Protein AF-A0A3D2MRQ1-F1 (afdb_monomer_lite)

Structure (mmCIF, N/CA/C/O backbone):
data_AF-A0A3D2MRQ1-F1
#
_entry.id   AF-A0A3D2MRQ1-F1
#
loop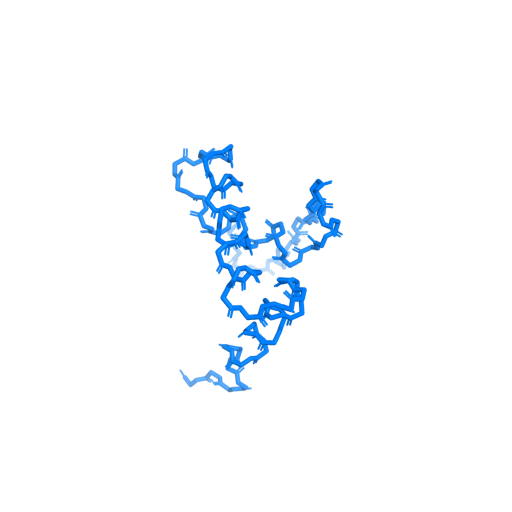_
_atom_site.group_PDB
_atom_site.id
_atom_site.type_symbol
_atom_site.label_atom_id
_atom_site.label_alt_id
_atom_site.label_comp_id
_atom_site.label_asym_id
_atom_site.label_entity_id
_atom_site.label_seq_id
_atom_site.pdbx_PDB_ins_code
_atom_site.Cartn_x
_atom_site.Cartn_y
_atom_site.Cartn_z
_atom_site.occupancy
_atom_site.B_iso_or_equiv
_atom_site.auth_seq_id
_atom_site.auth_comp_id
_atom_site.auth_asym_id
_atom_site.auth_atom_id
_atom_site.pdbx_PDB_model_num
ATOM 1 N N . MET A 1 1 ? 14.183 -7.457 -20.745 1.00 70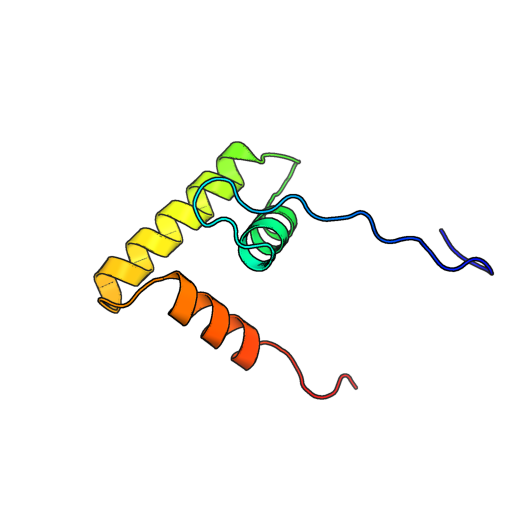.75 1 MET A N 1
ATOM 2 C CA . MET A 1 1 ? 13.333 -8.340 -21.570 1.00 70.75 1 MET A CA 1
ATOM 3 C C . MET A 1 1 ? 14.064 -9.657 -21.779 1.00 70.75 1 MET A C 1
ATOM 5 O O . MET A 1 1 ? 15.165 -9.613 -22.321 1.00 70.75 1 MET A O 1
ATOM 9 N N . PRO A 1 2 ? 13.566 -10.793 -21.263 1.00 71.12 2 PRO A N 1
ATOM 10 C CA . PRO A 1 2 ? 14.334 -12.031 -21.314 1.00 71.12 2 PRO A CA 1
ATOM 11 C C . PRO A 1 2 ? 13.910 -12.976 -22.449 1.00 71.12 2 PRO A C 1
ATOM 13 O O . PRO A 1 2 ? 12.736 -13.286 -22.606 1.00 71.12 2 PRO A O 1
ATOM 16 N N . ARG A 1 3 ? 14.916 -13.509 -23.162 1.00 76.25 3 ARG A N 1
ATOM 17 C CA . ARG A 1 3 ? 14.847 -14.774 -23.924 1.00 76.25 3 ARG A CA 1
ATOM 18 C C . ARG A 1 3 ? 15.854 -15.846 -23.438 1.00 76.25 3 ARG A C 1
ATOM 20 O O . ARG A 1 3 ? 15.793 -16.972 -23.899 1.00 76.25 3 ARG A O 1
ATOM 27 N N . ARG A 1 4 ? 16.773 -15.541 -22.501 1.00 72.50 4 ARG A N 1
ATOM 28 C CA . ARG A 1 4 ? 17.696 -16.533 -21.872 1.00 72.50 4 ARG A CA 1
ATOM 29 C C . ARG A 1 4 ? 18.189 -16.171 -20.456 1.00 72.50 4 ARG A C 1
ATOM 31 O O . ARG A 1 4 ? 18.519 -17.066 -19.690 1.00 72.50 4 ARG A O 1
ATOM 38 N N . LYS A 1 5 ? 18.248 -14.884 -20.075 1.00 82.38 5 LYS A N 1
ATOM 39 C CA . LYS A 1 5 ? 18.774 -14.431 -18.765 1.00 82.38 5 LYS A CA 1
ATOM 40 C C . LYS A 1 5 ? 17.663 -14.237 -17.723 1.00 82.38 5 LYS A C 1
ATOM 42 O O . LYS A 1 5 ? 16.642 -13.621 -18.028 1.00 82.38 5 LYS A O 1
ATOM 47 N N . LYS A 1 6 ? 17.887 -14.701 -16.486 1.00 80.31 6 LYS A N 1
ATOM 48 C CA . LYS A 1 6 ? 16.983 -14.482 -15.342 1.00 80.31 6 LYS A CA 1
ATOM 49 C C . LYS A 1 6 ? 17.016 -13.000 -14.942 1.00 80.31 6 LYS A C 1
ATOM 51 O O . LYS A 1 6 ? 18.091 -12.427 -14.780 1.00 80.31 6 LYS A O 1
ATOM 56 N N . VAL A 1 7 ? 15.849 -12.367 -14.830 1.00 85.06 7 VAL A N 1
ATOM 57 C CA . VAL A 1 7 ? 15.737 -10.939 -14.489 1.00 85.06 7 VAL A CA 1
ATOM 58 C C . VAL A 1 7 ? 15.934 -10.755 -12.985 1.00 85.06 7 VAL A C 1
ATOM 60 O O . VAL A 1 7 ? 15.247 -11.395 -12.189 1.00 85.06 7 VAL A O 1
ATOM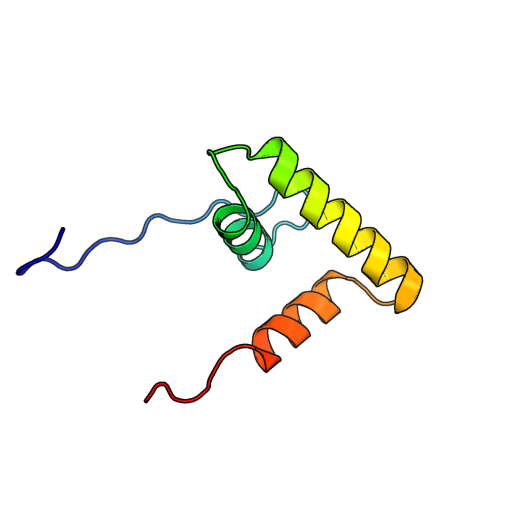 63 N N . VAL A 1 8 ? 16.852 -9.867 -12.598 1.00 86.06 8 VAL A N 1
ATOM 64 C CA . VAL A 1 8 ? 17.045 -9.473 -11.196 1.00 86.06 8 VAL A CA 1
ATOM 65 C C . VAL A 1 8 ? 15.898 -8.552 -10.786 1.00 86.06 8 VAL A C 1
ATOM 67 O O . VAL A 1 8 ? 15.646 -7.537 -11.438 1.00 86.06 8 VAL A O 1
ATOM 70 N N . ARG A 1 9 ? 15.180 -8.914 -9.718 1.00 82.44 9 ARG A N 1
ATOM 71 C CA . ARG A 1 9 ? 14.115 -8.073 -9.159 1.00 82.44 9 ARG A CA 1
ATOM 72 C C . ARG A 1 9 ? 14.738 -6.928 -8.363 1.00 82.44 9 ARG A C 1
ATOM 74 O O . ARG A 1 9 ? 15.679 -7.146 -7.605 1.00 82.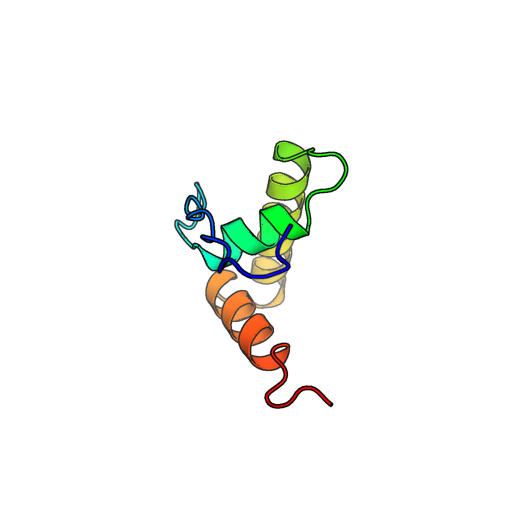44 9 ARG A O 1
ATOM 81 N N . ARG A 1 10 ? 14.212 -5.715 -8.541 1.00 83.88 10 ARG A N 1
ATOM 82 C CA . ARG A 1 10 ? 14.628 -4.548 -7.753 1.00 83.88 10 ARG A CA 1
ATOM 83 C C . ARG A 1 10 ? 14.112 -4.694 -6.314 1.00 83.88 10 ARG A C 1
ATOM 85 O O . ARG A 1 10 ? 12.999 -5.194 -6.147 1.00 83.88 10 ARG A O 1
ATOM 92 N N . PRO A 1 11 ? 14.894 -4.297 -5.297 1.00 78.88 11 PRO A N 1
ATOM 93 C CA . PRO A 1 11 ? 14.420 -4.290 -3.920 1.00 78.88 11 PRO A CA 1
ATOM 94 C C . PRO A 1 11 ? 13.392 -3.171 -3.719 1.00 78.88 11 PRO A C 1
ATOM 96 O O . PRO A 1 11 ? 13.584 -2.052 -4.193 1.00 78.88 11 PRO A O 1
ATOM 99 N N . ASP A 1 12 ? 12.312 -3.480 -3.003 1.00 78.19 12 ASP A N 1
ATOM 100 C CA . ASP A 1 12 ? 11.286 -2.501 -2.648 1.00 78.19 12 ASP A CA 1
ATOM 101 C C . ASP A 1 12 ? 11.707 -1.725 -1.394 1.00 78.19 12 ASP A C 1
ATOM 103 O O . ASP A 1 12 ? 12.106 -2.321 -0.387 1.00 78.19 12 ASP A O 1
ATOM 107 N N . VAL A 1 13 ? 11.583 -0.398 -1.441 1.00 79.06 13 VAL A N 1
ATOM 108 C CA . VAL A 1 13 ? 11.760 0.459 -0.262 1.00 79.06 13 VAL A CA 1
ATOM 109 C C . VAL A 1 13 ? 10.522 0.304 0.631 1.00 79.06 13 VAL A C 1
ATOM 111 O O . VAL A 1 13 ? 9.409 0.392 0.110 1.00 79.06 13 VAL A O 1
ATOM 114 N N . PRO A 1 14 ? 10.676 0.039 1.942 1.00 81.38 14 PRO A N 1
ATOM 115 C CA . PRO A 1 14 ? 9.542 -0.081 2.853 1.00 81.38 14 PRO A CA 1
ATOM 116 C C . PRO A 1 14 ? 8.794 1.249 3.000 1.00 81.38 14 PRO A C 1
ATOM 118 O O . PRO A 1 14 ? 9.359 2.320 2.785 1.00 81.38 14 PRO A O 1
ATOM 12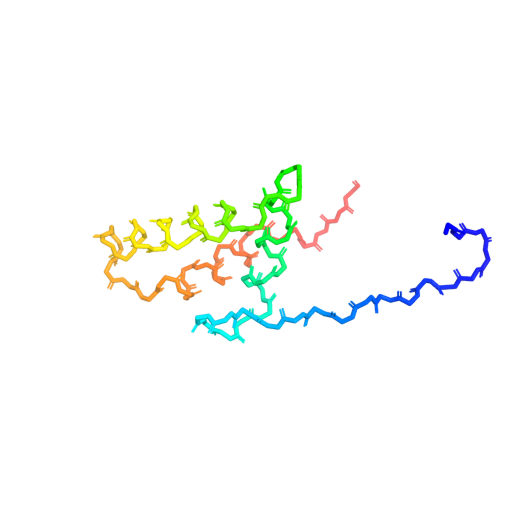1 N N . ASP A 1 15 ? 7.518 1.158 3.368 1.00 79.69 15 ASP A N 1
ATOM 122 C CA . ASP A 1 15 ? 6.652 2.324 3.524 1.00 79.69 15 ASP A CA 1
ATOM 123 C C . ASP A 1 15 ? 7.151 3.299 4.609 1.00 79.69 15 ASP A C 1
ATOM 125 O O . ASP A 1 15 ? 7.720 2.877 5.617 1.00 79.69 15 ASP A O 1
ATOM 129 N N . ALA A 1 16 ? 6.916 4.601 4.424 1.00 76.50 16 ALA A N 1
ATOM 130 C CA . ALA A 1 16 ? 7.404 5.633 5.340 1.00 76.50 16 ALA A CA 1
ATOM 131 C C . ALA A 1 16 ? 6.660 5.639 6.688 1.00 76.50 16 ALA A C 1
ATOM 133 O O . ALA A 1 16 ? 7.280 5.894 7.721 1.00 76.50 16 ALA A O 1
ATOM 134 N N . LYS A 1 17 ? 5.353 5.339 6.692 1.00 82.94 17 LYS A N 1
ATOM 135 C CA . LYS A 1 17 ? 4.504 5.402 7.892 1.00 82.94 17 LYS A CA 1
ATOM 136 C C . LYS A 1 17 ? 4.479 4.064 8.624 1.00 82.94 17 LYS A C 1
ATOM 138 O O . LYS A 1 17 ? 4.771 4.001 9.815 1.00 82.94 17 LYS A O 1
ATOM 143 N N . TYR A 1 18 ? 4.193 2.983 7.903 1.00 82.69 18 TYR A N 1
ATOM 144 C CA . TYR A 1 18 ? 3.987 1.661 8.503 1.00 82.69 18 TYR A CA 1
ATOM 145 C C . TYR A 1 18 ? 5.206 0.738 8.414 1.00 82.69 18 TYR A C 1
ATOM 147 O O . TYR A 1 18 ? 5.166 -0.373 8.937 1.00 82.69 18 TYR A O 1
ATOM 155 N N . LYS A 1 19 ? 6.283 1.149 7.724 1.00 83.44 19 LYS A N 1
ATOM 156 C CA . LYS A 1 19 ? 7.505 0.343 7.499 1.00 83.44 19 LYS A CA 1
ATOM 157 C C . LYS A 1 19 ? 7.246 -1.043 6.891 1.00 83.44 19 LYS A C 1
ATOM 159 O O . LYS A 1 19 ? 8.118 -1.911 6.903 1.00 83.44 19 LYS A O 1
ATOM 164 N N . SER A 1 20 ? 6.070 -1.244 6.299 1.00 85.69 20 SER A N 1
ATOM 165 C CA . SER A 1 20 ? 5.670 -2.499 5.672 1.00 85.69 20 SER A CA 1
ATOM 166 C C . SER A 1 20 ? 6.060 -2.512 4.197 1.00 85.69 20 SER A C 1
ATOM 168 O O . SER A 1 20 ? 5.786 -1.573 3.446 1.00 85.69 20 SER A O 1
ATOM 170 N N . ARG A 1 21 ? 6.682 -3.612 3.753 1.00 87.00 21 ARG A N 1
ATOM 171 C CA . ARG A 1 21 ? 6.999 -3.836 2.331 1.00 87.00 21 ARG A CA 1
ATOM 172 C C . ARG A 1 21 ? 5.750 -4.141 1.504 1.00 87.00 21 ARG A C 1
ATOM 174 O O . ARG A 1 21 ? 5.711 -3.811 0.321 1.00 87.00 21 ARG A O 1
ATOM 181 N N . ASN A 1 22 ? 4.736 -4.757 2.112 1.00 89.00 22 ASN A N 1
ATOM 182 C CA . ASN A 1 22 ? 3.496 -5.113 1.422 1.00 89.00 22 ASN A CA 1
ATOM 183 C C . ASN A 1 22 ? 2.695 -3.860 1.064 1.00 89.00 22 ASN A C 1
ATOM 185 O O . ASN A 1 22 ? 2.232 -3.744 -0.068 1.00 89.00 22 ASN A O 1
ATOM 189 N N . VAL A 1 23 ? 2.624 -2.897 1.990 1.00 90.06 23 VAL A N 1
ATOM 190 C CA . VAL A 1 23 ? 1.992 -1.594 1.744 1.00 90.06 23 VAL A CA 1
ATOM 191 C C . VAL A 1 23 ? 2.732 -0.854 0.630 1.00 90.06 23 VAL A C 1
ATOM 193 O O . VAL A 1 23 ? 2.113 -0.495 -0.363 1.00 90.06 23 VAL A O 1
ATOM 196 N N . ALA A 1 24 ? 4.063 -0.743 0.699 1.00 89.81 24 ALA A N 1
ATOM 197 C CA . ALA A 1 24 ? 4.847 -0.057 -0.335 1.00 89.81 24 ALA A CA 1
ATOM 198 C C . ALA A 1 24 ? 4.690 -0.664 -1.745 1.00 89.81 24 ALA A C 1
ATOM 200 O O . ALA A 1 24 ? 4.570 0.061 -2.741 1.00 89.81 24 ALA A O 1
ATOM 201 N N . ARG A 1 25 ? 4.654 -2.000 -1.850 1.00 89.81 25 ARG A N 1
ATOM 202 C CA . ARG A 1 25 ? 4.353 -2.683 -3.119 1.00 89.81 25 ARG A CA 1
ATOM 203 C C . ARG A 1 25 ? 2.946 -2.380 -3.608 1.00 89.81 25 ARG A C 1
ATOM 205 O O . ARG A 1 25 ? 2.761 -2.180 -4.806 1.00 89.81 25 ARG A O 1
ATOM 212 N N . PHE A 1 26 ? 1.969 -2.372 -2.708 1.00 91.38 26 PHE A N 1
ATOM 213 C CA . PHE A 1 26 ? 0.584 -2.088 -3.057 1.00 91.38 26 PHE A CA 1
ATOM 214 C C . PHE A 1 26 ? 0.423 -0.645 -3.546 1.00 91.38 26 PHE A C 1
ATOM 216 O O . PHE A 1 26 ? -0.135 -0.442 -4.620 1.00 91.38 26 PHE A O 1
ATOM 223 N N . THR A 1 27 ? 1.034 0.332 -2.867 1.00 91.12 27 THR A N 1
ATOM 224 C CA . THR A 1 27 ? 1.104 1.733 -3.316 1.00 91.12 27 THR A CA 1
ATOM 225 C C . THR A 1 27 ? 1.689 1.849 -4.716 1.00 91.12 27 THR A C 1
ATOM 227 O O . THR A 1 27 ? 1.131 2.533 -5.570 1.00 91.12 27 THR A O 1
ATOM 230 N N . SER A 1 28 ? 2.780 1.128 -4.985 1.00 90.62 28 SER A N 1
ATOM 231 C CA . SER A 1 28 ? 3.429 1.144 -6.299 1.00 90.62 28 SER A CA 1
ATOM 232 C C . SER A 1 28 ? 2.546 0.562 -7.407 1.00 90.62 28 SER A C 1
ATOM 234 O O . SER A 1 28 ? 2.642 1.007 -8.546 1.00 90.62 28 SER A O 1
ATOM 236 N N . LYS A 1 29 ? 1.689 -0.420 -7.091 1.00 91.00 29 LYS A N 1
ATOM 237 C CA . LYS A 1 29 ? 0.721 -0.996 -8.039 1.00 91.00 29 LYS A CA 1
ATOM 238 C C . LYS A 1 29 ? -0.533 -0.138 -8.218 1.00 91.00 29 LYS A C 1
ATOM 240 O O . LYS A 1 29 ? -1.102 -0.143 -9.301 1.00 91.00 29 LYS A O 1
ATOM 245 N N . LEU A 1 30 ? -0.969 0.557 -7.169 1.00 91.75 30 LEU A N 1
ATOM 246 C CA . LEU A 1 30 ? -2.130 1.451 -7.196 1.00 91.75 30 LEU A CA 1
ATOM 247 C C . LEU A 1 30 ? -1.829 2.752 -7.953 1.00 91.75 30 LEU A C 1
ATOM 249 O O . LEU A 1 30 ? -2.724 3.364 -8.530 1.00 91.75 30 LEU A O 1
ATOM 253 N N . MET A 1 31 ? -0.568 3.180 -7.948 1.00 93.25 31 MET A N 1
ATOM 254 C CA . MET A 1 31 ? -0.117 4.408 -8.589 1.00 93.25 31 MET A CA 1
ATOM 255 C C . MET A 1 31 ? -0.361 4.408 -10.105 1.00 93.25 31 MET A C 1
ATOM 257 O O . MET A 1 31 ? 0.223 3.621 -10.847 1.00 93.25 31 MET A O 1
ATOM 261 N N . LEU A 1 32 ? -1.152 5.380 -10.562 1.00 93.69 32 LEU A N 1
ATOM 262 C CA . LEU A 1 32 ? -1.366 5.701 -11.975 1.00 93.69 32 LEU A CA 1
ATOM 263 C C . LEU A 1 32 ? -0.563 6.952 -12.361 1.00 93.69 32 LEU A C 1
ATOM 265 O O . LEU A 1 32 ? -0.366 7.854 -11.543 1.00 93.69 32 LEU A O 1
ATOM 269 N N . ASP A 1 33 ? -0.065 6.995 -13.597 1.00 92.19 33 ASP A N 1
ATOM 270 C CA . ASP A 1 33 ? 0.740 8.095 -14.162 1.00 92.19 33 ASP A CA 1
ATOM 271 C C . ASP A 1 33 ? 1.986 8.498 -13.343 1.00 92.19 33 ASP A C 1
ATOM 273 O O . ASP A 1 33 ? 2.458 9.629 -13.435 1.00 92.19 33 ASP A O 1
ATOM 277 N N . GLY A 1 34 ? 2.511 7.618 -12.483 1.00 90.69 34 GLY A N 1
ATOM 278 C CA . GLY A 1 34 ? 3.646 7.950 -11.610 1.00 90.69 34 GLY A CA 1
ATOM 279 C C . GLY A 1 34 ? 3.315 8.911 -10.457 1.00 90.69 34 GLY A C 1
ATOM 280 O O . GLY A 1 34 ? 4.222 9.416 -9.793 1.00 90.69 34 GLY A O 1
ATOM 281 N N . LYS A 1 35 ? 2.030 9.164 -10.179 1.00 93.88 35 LYS A N 1
ATOM 282 C CA . LYS A 1 35 ? 1.572 10.087 -9.125 1.00 93.88 35 LYS A CA 1
ATOM 283 C C . LYS A 1 35 ? 1.668 9.456 -7.731 1.00 93.88 35 LYS A C 1
ATOM 285 O O . LYS A 1 35 ? 0.659 9.091 -7.126 1.00 93.88 35 LYS A O 1
ATOM 290 N N . ARG A 1 36 ? 2.886 9.351 -7.195 1.00 89.44 36 ARG A N 1
ATOM 291 C CA . ARG A 1 36 ? 3.148 8.669 -5.914 1.00 89.44 36 ARG A CA 1
ATOM 292 C C . ARG A 1 36 ? 2.457 9.318 -4.715 1.00 89.44 36 ARG A C 1
ATOM 294 O O . ARG A 1 36 ? 1.82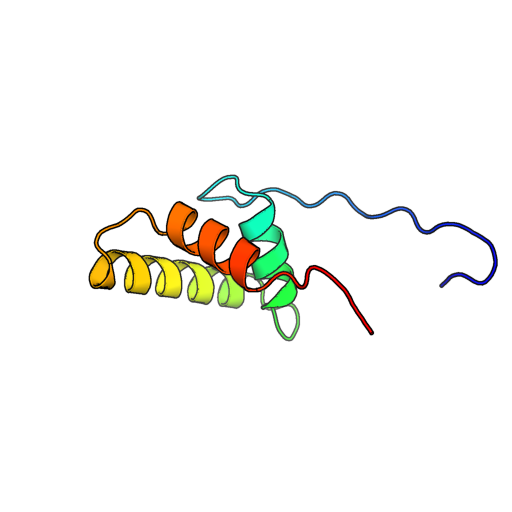3 8.617 -3.938 1.00 89.44 36 ARG A O 1
ATOM 301 N N . SER A 1 37 ? 2.524 10.644 -4.603 1.00 91.38 37 SER A N 1
ATOM 302 C CA . SER A 1 37 ? 1.899 11.376 -3.490 1.00 91.38 37 SER A CA 1
ATOM 303 C C . SER A 1 37 ? 0.378 11.168 -3.438 1.00 91.38 37 SER A C 1
ATOM 305 O O . SER A 1 37 ? -0.192 10.999 -2.363 1.00 91.38 37 SER A O 1
ATOM 307 N N . LEU A 1 38 ? -0.276 11.099 -4.604 1.00 94.12 38 LEU A N 1
ATOM 308 C CA . LEU A 1 38 ? -1.714 10.845 -4.700 1.00 94.12 38 LEU A CA 1
ATOM 309 C C . LEU A 1 38 ? -2.043 9.405 -4.271 1.00 94.12 38 LEU A C 1
ATOM 311 O O . LEU A 1 38 ? -2.959 9.199 -3.479 1.00 94.12 38 LEU A O 1
ATOM 315 N N . ALA A 1 39 ? -1.266 8.424 -4.738 1.00 93.06 39 ALA A N 1
ATOM 316 C CA . ALA A 1 39 ? -1.441 7.021 -4.365 1.00 93.06 39 ALA A CA 1
ATOM 317 C C . ALA A 1 39 ? -1.246 6.779 -2.857 1.00 93.06 39 ALA A C 1
ATOM 319 O O . ALA A 1 39 ? -2.030 6.054 -2.247 1.00 93.06 39 ALA A O 1
ATOM 320 N N . GLU A 1 40 ? -0.234 7.408 -2.250 1.00 91.69 40 GLU A N 1
ATOM 321 C CA . GLU A 1 40 ? 0.006 7.342 -0.802 1.00 91.69 40 GLU A CA 1
ATOM 322 C C . GLU A 1 40 ? -1.172 7.927 -0.018 1.00 91.69 40 GLU A C 1
ATOM 324 O O . GLU A 1 40 ? -1.656 7.289 0.916 1.00 91.69 40 GLU A O 1
ATOM 329 N N . ARG A 1 41 ? -1.696 9.084 -0.448 1.00 93.31 41 ARG A N 1
ATOM 330 C CA . ARG A 1 41 ? -2.874 9.698 0.177 1.00 93.31 41 ARG A CA 1
ATOM 331 C C . ARG A 1 41 ? -4.088 8.768 0.147 1.00 93.31 41 ARG A C 1
ATOM 333 O O . ARG A 1 41 ? -4.662 8.508 1.193 1.00 93.31 41 ARG A O 1
ATOM 340 N N . ILE A 1 42 ? -4.420 8.202 -1.018 1.00 94.44 42 ILE A N 1
ATOM 341 C CA . ILE A 1 42 ? -5.560 7.276 -1.156 1.00 94.44 42 ILE A CA 1
ATOM 342 C C . ILE A 1 42 ? -5.439 6.083 -0.200 1.00 94.44 42 ILE A C 1
ATOM 344 O O . ILE A 1 42 ? -6.433 5.667 0.391 1.00 94.44 42 ILE A O 1
ATOM 348 N N . ILE A 1 43 ? -4.242 5.510 -0.053 1.00 92.75 43 ILE A N 1
ATOM 349 C CA . ILE A 1 43 ? -4.038 4.348 0.820 1.00 92.75 43 ILE A CA 1
ATOM 350 C C . ILE A 1 43 ? -4.208 4.715 2.290 1.00 92.75 43 ILE A C 1
ATOM 352 O O . ILE A 1 43 ? -4.848 3.966 3.026 1.00 92.75 43 ILE A O 1
ATOM 356 N N . TYR A 1 44 ? -3.659 5.848 2.722 1.00 92.38 44 TYR A N 1
ATOM 357 C CA . TYR A 1 44 ? -3.814 6.288 4.105 1.00 92.38 44 TYR A CA 1
ATOM 358 C C . TYR A 1 44 ? -5.266 6.647 4.422 1.00 92.38 44 TYR A C 1
ATOM 360 O O . TYR A 1 44 ? -5.780 6.171 5.430 1.00 92.38 44 TYR A O 1
ATOM 368 N N . ASP A 1 45 ? -5.958 7.337 3.513 1.00 94.00 45 ASP A N 1
ATOM 369 C CA . ASP A 1 45 ? -7.390 7.625 3.648 1.00 94.00 45 ASP A CA 1
ATOM 370 C C . ASP A 1 45 ? -8.212 6.321 3.741 1.00 94.00 45 ASP A C 1
ATOM 372 O O . ASP A 1 45 ? -9.154 6.205 4.528 1.00 94.00 45 ASP A O 1
ATOM 376 N N . ALA A 1 46 ? -7.842 5.295 2.965 1.00 92.81 46 ALA A N 1
ATOM 377 C CA . ALA A 1 46 ? -8.487 3.986 3.022 1.00 92.81 46 ALA A CA 1
ATOM 378 C C . ALA A 1 46 ? -8.222 3.251 4.347 1.00 92.81 46 ALA A C 1
ATOM 380 O O . ALA A 1 46 ? -9.122 2.586 4.863 1.00 92.81 46 ALA A O 1
ATOM 381 N N . PHE A 1 47 ? -7.018 3.363 4.915 1.00 92.12 47 PHE A N 1
ATOM 382 C CA . PHE A 1 47 ? -6.706 2.795 6.228 1.00 92.12 47 PHE A CA 1
ATOM 383 C C . PHE A 1 47 ? -7.477 3.485 7.353 1.00 92.12 47 PHE A C 1
ATOM 385 O O . PHE A 1 47 ? -8.030 2.782 8.199 1.00 92.12 47 PHE A O 1
ATOM 392 N N . ASP A 1 48 ? -7.627 4.807 7.305 1.00 91.69 48 ASP A N 1
ATOM 393 C CA . ASP A 1 48 ? -8.453 5.551 8.261 1.00 91.69 48 ASP A CA 1
ATOM 394 C C . ASP A 1 48 ? -9.937 5.124 8.149 1.00 91.69 48 ASP A C 1
ATOM 396 O O . ASP A 1 48 ? -10.636 4.898 9.145 1.00 91.69 48 ASP A O 1
ATOM 400 N N . ALA A 1 49 ? -10.429 4.900 6.925 1.00 93.19 49 ALA A N 1
ATOM 401 C CA . ALA A 1 49 ? -11.776 4.375 6.687 1.00 93.19 49 ALA A CA 1
ATOM 402 C C . ALA A 1 49 ? -11.972 2.929 7.197 1.00 93.19 49 ALA A C 1
ATOM 404 O O . ALA A 1 49 ? -13.080 2.546 7.581 1.00 93.19 49 ALA A O 1
ATOM 405 N N . ILE A 1 50 ? -10.924 2.103 7.198 1.00 90.88 50 ILE A N 1
ATOM 406 C CA . ILE A 1 50 ? -10.966 0.743 7.758 1.00 90.88 50 ILE A CA 1
ATOM 407 C C . ILE A 1 50 ? -10.971 0.797 9.285 1.00 90.88 50 ILE A C 1
ATOM 409 O O . ILE A 1 50 ? -11.758 0.088 9.916 1.00 90.88 50 ILE A O 1
ATOM 413 N N . GLU A 1 51 ? -10.135 1.649 9.873 1.00 89.75 51 GLU A N 1
ATOM 414 C CA . GLU A 1 51 ? -10.024 1.809 11.320 1.00 89.75 51 GLU A CA 1
ATOM 415 C C . GLU A 1 51 ? -11.347 2.290 11.929 1.00 89.75 51 GLU A C 1
ATOM 417 O O . GLU A 1 51 ? -11.841 1.704 12.893 1.00 89.75 51 GLU A O 1
ATOM 422 N N . THR A 1 52 ? -11.997 3.269 11.296 1.00 91.50 52 THR A N 1
ATOM 423 C CA . THR A 1 52 ? -13.318 3.766 11.720 1.00 91.50 52 THR A CA 1
ATOM 424 C C . THR A 1 52 ? -14.416 2.700 11.645 1.00 91.50 52 THR A C 1
ATOM 426 O O . THR A 1 52 ? -15.275 2.642 12.527 1.00 91.50 52 THR A O 1
ATOM 429 N N . LYS A 1 53 ? -14.392 1.826 10.629 1.00 90.88 53 LYS A N 1
ATOM 430 C CA . LYS A 1 53 ? -15.417 0.785 10.429 1.00 90.88 53 LYS A CA 1
ATOM 431 C C . LYS A 1 53 ? -15.208 -0.459 11.288 1.00 90.88 53 LYS A C 1
ATOM 433 O O . LYS A 1 53 ? -16.172 -0.977 11.843 1.00 90.88 53 LYS A O 1
ATOM 438 N N . GLN A 1 54 ? -13.982 -0.976 11.358 1.00 84.25 54 GLN A N 1
ATOM 439 C CA . GLN A 1 54 ? -13.690 -2.249 12.026 1.00 84.25 54 GLN A CA 1
ATOM 440 C C . GLN A 1 54 ? -13.124 -2.091 13.439 1.00 84.25 54 GLN A C 1
ATOM 442 O O . GLN A 1 54 ? -13.082 -3.086 14.161 1.00 84.25 54 GLN A O 1
ATOM 447 N N . LYS A 1 55 ? -12.698 -0.884 13.846 1.00 85.44 55 LYS A N 1
ATOM 448 C CA . LYS A 1 55 ? -12.039 -0.615 15.142 1.00 85.44 55 LYS A CA 1
ATOM 449 C C . LYS A 1 55 ? -10.879 -1.577 15.434 1.00 85.44 55 LYS A C 1
ATOM 451 O O . LYS A 1 55 ? -10.651 -1.980 16.572 1.00 85.44 55 LYS A O 1
ATOM 456 N N . ARG A 1 56 ? -10.181 -1.995 14.381 1.00 85.00 56 ARG A N 1
ATOM 457 C CA . ARG A 1 56 ? -9.027 -2.898 14.408 1.00 85.00 56 ARG A CA 1
ATOM 458 C C . ARG A 1 56 ? -7.870 -2.221 13.698 1.00 85.00 56 ARG A C 1
ATOM 460 O O . ARG A 1 56 ? -8.094 -1.339 12.870 1.00 85.00 56 ARG A O 1
ATOM 467 N N . ALA A 1 57 ? -6.654 -2.671 13.991 1.00 87.56 57 ALA A N 1
ATOM 468 C CA . ALA A 1 57 ? -5.471 -2.171 13.312 1.00 87.56 57 ALA A CA 1
ATOM 469 C C . ALA A 1 57 ? -5.609 -2.392 11.789 1.00 87.56 57 ALA A C 1
ATOM 471 O O . ALA A 1 57 ? -5.812 -3.530 11.351 1.00 87.56 57 ALA A O 1
ATOM 472 N N . PRO A 1 58 ? -5.498 -1.336 10.961 1.00 87.69 58 PRO A N 1
ATOM 473 C CA . PRO A 1 58 ? -5.724 -1.442 9.519 1.00 87.69 58 PRO A CA 1
ATOM 474 C C . PRO A 1 58 ? -4.688 -2.336 8.824 1.00 87.69 58 PRO A C 1
ATOM 476 O O . PRO A 1 58 ? -4.995 -2.953 7.805 1.00 87.69 58 PRO A O 1
ATOM 479 N N . LEU A 1 59 ? -3.485 -2.466 9.399 1.00 88.06 59 LEU A N 1
ATOM 480 C CA . LEU A 1 59 ? -2.447 -3.373 8.904 1.00 88.06 59 LEU A CA 1
ATOM 481 C C . LEU A 1 59 ? -2.863 -4.843 8.978 1.00 88.06 59 LEU A C 1
ATOM 483 O O . LEU A 1 59 ? -2.700 -5.560 7.994 1.00 88.06 59 LEU A O 1
ATOM 487 N N . ASP A 1 60 ? -3.438 -5.280 10.097 1.00 88.88 60 ASP A N 1
ATOM 488 C CA . ASP A 1 60 ? -3.837 -6.680 10.279 1.00 88.88 60 ASP A CA 1
ATOM 489 C C . ASP A 1 60 ? -4.953 -7.054 9.300 1.00 88.88 60 ASP A C 1
ATOM 491 O O . ASP A 1 60 ? -4.922 -8.109 8.663 1.00 88.88 60 ASP A O 1
ATOM 495 N N . VAL A 1 61 ? -5.916 -6.141 9.123 1.00 90.25 61 VAL A N 1
ATOM 496 C CA . VAL A 1 61 ? -7.010 -6.292 8.156 1.00 90.25 61 VAL A CA 1
ATOM 497 C C . VAL A 1 61 ? -6.461 -6.368 6.731 1.00 90.25 61 VAL A C 1
ATOM 499 O O . VAL A 1 61 ? -6.891 -7.213 5.946 1.00 90.25 61 VAL A O 1
ATOM 502 N N . PHE A 1 62 ? -5.487 -5.523 6.397 1.00 90.31 62 PHE A N 1
ATOM 503 C CA . PHE A 1 62 ? -4.838 -5.527 5.090 1.00 90.31 62 PHE A CA 1
ATOM 504 C C . PHE A 1 62 ? -4.068 -6.828 4.824 1.00 90.31 62 PHE A C 1
ATOM 506 O O . PHE A 1 62 ? -4.193 -7.409 3.745 1.00 90.31 62 PHE A O 1
ATOM 513 N N . GLU A 1 63 ? -3.311 -7.336 5.798 1.00 89.69 63 GLU A N 1
ATOM 514 C CA . GLU A 1 63 ? -2.601 -8.611 5.657 1.00 89.69 63 GLU A CA 1
ATOM 515 C C . GLU A 1 63 ? -3.553 -9.798 5.523 1.00 89.69 63 GLU A C 1
ATOM 517 O O . GLU A 1 63 ? -3.322 -10.692 4.703 1.00 89.69 63 GLU A O 1
ATOM 522 N N . GLN A 1 64 ? -4.643 -9.806 6.291 1.00 91.44 64 GLN A N 1
ATOM 523 C CA . GLN A 1 64 ? -5.676 -10.826 6.171 1.00 91.44 64 GLN A CA 1
ATOM 524 C C . GLN A 1 64 ? -6.349 -10.775 4.792 1.00 91.44 64 GLN A C 1
ATOM 526 O O . GLN A 1 64 ? -6.525 -11.814 4.155 1.00 91.44 64 GLN A O 1
ATOM 531 N N . ALA A 1 65 ? -6.666 -9.577 4.294 1.00 90.94 65 ALA A N 1
ATOM 532 C CA . ALA A 1 65 ? -7.237 -9.392 2.963 1.00 90.94 65 ALA A CA 1
ATOM 533 C C . ALA A 1 65 ? -6.289 -9.881 1.858 1.00 90.94 65 ALA A C 1
ATOM 535 O O . ALA A 1 65 ? -6.728 -10.570 0.939 1.00 90.94 65 ALA A O 1
ATOM 536 N N . LEU A 1 66 ? -4.987 -9.597 1.970 1.00 90.88 66 LEU A N 1
ATOM 537 C CA . LEU A 1 66 ? -3.986 -10.105 1.030 1.00 90.88 66 LEU A CA 1
ATOM 538 C C . LEU A 1 66 ? -3.924 -11.634 1.024 1.00 90.88 66 LEU A C 1
ATOM 540 O O . LEU A 1 66 ? -3.880 -12.230 -0.052 1.00 90.88 66 LEU A O 1
ATOM 544 N N . LYS A 1 67 ? -3.947 -12.279 2.196 1.00 90.62 67 LYS A N 1
ATOM 545 C CA . LYS A 1 67 ? -3.965 -13.749 2.290 1.00 90.62 67 LYS A CA 1
ATOM 546 C C . LYS A 1 67 ? -5.203 -14.336 1.618 1.00 90.62 67 LYS A C 1
ATOM 548 O O . LYS A 1 67 ? -5.072 -15.275 0.843 1.00 90.62 67 LYS A O 1
ATOM 553 N N . ASN A 1 68 ? -6.370 -13.742 1.856 1.00 92.25 68 ASN A N 1
ATOM 554 C CA . ASN A 1 68 ? -7.631 -14.196 1.271 1.00 92.25 68 ASN A CA 1
ATOM 555 C C . ASN A 1 68 ? -7.697 -13.984 -0.250 1.00 92.25 68 ASN A C 1
ATOM 557 O O . ASN A 1 68 ? -8.330 -14.769 -0.947 1.00 92.25 68 ASN A O 1
ATOM 561 N N . ALA A 1 69 ? -7.062 -12.930 -0.768 1.00 91.19 69 ALA A N 1
ATOM 562 C CA . ALA A 1 69 ? -7.040 -12.621 -2.198 1.00 91.19 69 ALA A CA 1
ATOM 563 C C . ALA A 1 69 ? -5.956 -13.384 -2.979 1.00 91.19 69 ALA A C 1
ATOM 565 O O . ALA A 1 69 ? -5.980 -13.380 -4.209 1.00 91.19 69 ALA A O 1
ATOM 566 N N . THR A 1 70 ? -4.984 -13.998 -2.298 1.00 89.44 70 THR A N 1
ATOM 567 C CA . THR A 1 70 ? -3.900 -14.728 -2.964 1.00 89.44 70 THR A CA 1
ATOM 568 C C . THR A 1 70 ? -4.416 -16.096 -3.427 1.00 89.44 70 THR A C 1
ATOM 570 O O . THR A 1 70 ? -4.784 -16.911 -2.578 1.00 89.44 70 THR A O 1
ATOM 573 N N . PRO A 1 71 ? -4.441 -16.391 -4.741 1.00 91.38 71 PRO A N 1
ATOM 574 C CA . PRO A 1 71 ? -4.851 -17.702 -5.227 1.00 91.38 71 PRO A CA 1
ATOM 575 C C . PRO A 1 71 ? -3.823 -18.761 -4.820 1.00 91.38 71 PRO A C 1
ATOM 577 O O . PRO A 1 71 ? -2.615 -18.530 -4.866 1.00 91.38 71 PRO A O 1
ATOM 580 N N . THR A 1 72 ? -4.296 -19.942 -4.421 1.00 88.56 72 THR A N 1
ATOM 581 C CA . THR A 1 72 ? -3.410 -21.075 -4.102 1.00 88.56 72 THR A CA 1
ATOM 582 C C . THR A 1 72 ? -2.918 -21.784 -5.365 1.00 88.56 72 THR A C 1
ATOM 584 O O . THR A 1 72 ? -1.826 -22.345 -5.369 1.00 88.56 72 THR A O 1
ATOM 587 N N . VAL A 1 73 ? -3.711 -21.748 -6.438 1.00 87.56 73 VAL A N 1
ATOM 588 C CA . VAL A 1 73 ? -3.405 -22.374 -7.728 1.00 87.56 73 VAL A CA 1
ATOM 589 C C . VAL A 1 73 ? -3.835 -21.421 -8.842 1.00 87.56 73 VAL A C 1
ATOM 591 O O . VAL A 1 73 ? -4.936 -20.874 -8.792 1.00 87.56 73 VAL A O 1
ATOM 594 N N . GLU A 1 74 ? -2.966 -21.225 -9.829 1.00 81.62 74 GLU A N 1
ATOM 595 C CA . GLU A 1 74 ? -3.273 -20.534 -11.087 1.00 81.62 74 GLU A CA 1
ATOM 596 C C . GLU A 1 74 ? -3.510 -21.614 -12.165 1.00 81.62 74 GLU A C 1
ATOM 598 O O . GLU A 1 74 ? -2.714 -22.554 -12.251 1.00 81.62 74 GLU A O 1
ATOM 603 N N . VAL A 1 75 ? -4.615 -21.523 -12.922 1.00 65.69 75 VAL A N 1
ATOM 604 C CA . VAL A 1 75 ? -4.956 -22.411 -14.060 1.00 65.69 75 VAL A CA 1
ATOM 605 C C . VAL A 1 75 ? -4.659 -21.697 -15.369 1.00 65.69 75 VAL A C 1
ATOM 607 O O . VAL A 1 75 ? -5.035 -20.506 -15.467 1.00 65.69 75 VAL A O 1
#

Foldseek 3Di:
DDPPDDDDDDDFQADPPPSHSVVSVVLVVQDDPNPSVVSVVVVVVVQVVCCVVVVDRSVVVVVVVVVVPDDPDDD

Sequence (75 aa):
MPRRKKVVRRPDVPDAKYKSRNVARFTSKLMLDGKRSLAERIIYDAFDAIETKQKRAPLDVFEQALKNATPTVEV

pLDDT: mean 87.37, std 6.18, range [65.69, 94.44]

Secondary structure (DSSP, 8-state):
--SSSPPPPPPPPPPTTT--HHHHHHHHHH-STT-HHHHHHHHHHHHHHHHHHH-S-HHHHHHHHHHHHS-S---

Radius of gyration: 15.23 Å; chains: 1; bounding box: 34×34×39 Å